Protein AF-A0A7K7SDS4-F1 (afdb_monomer_lite)

Secondary structure (DSSP, 8-state):
--HHHHHTSBSHHHHGGG--B-HHHHHHHHHHHHTT--EEEETTTHHHHHHHSTT-EE--S-SS-SSS-TTTHHHHHHHHTT-EE----TT--EEETTTTEEEE-GGGS---HHHHHHHHHHHHHHHHHT-

Sequence (131 aa):
GGFGVAKNLSTWATQGKNCSISKEVEAVLRAFHAAHKPIGLCCISPVLAAKIFPGCEVTVGHDTECEQWPYAKTAAAMKELGCRHVNSQVTEAHVDARNRLVSTSAFMCNAPIHQVHDGIGSMVREVLRLA

InterPro domains:
  IPR029062 Class I glutamine amidotransferase-like [G3DSA:3.40.50.880] (1-131)
  IPR029062 Class I glutamine amidotransferase-like [SSF52317] (1-130)

Foldseek 3Di:
DDCCCCVPQKVCVPQPLNIDGDPVVLVVLVVCLVVQAAEEAEALRVSVVLQNPAAEEAELAALDDDPFQPPNVSQVSSVVSNYHYDHDHLLAWDARLVSNYIYHNQVSTPDPNVSNVNHVVNRVVSSVVSD

Organism: NCBI:txid381881

Structure (mmCIF, N/CA/C/O backbone):
data_AF-A0A7K7SDS4-F1
#
_entry.id   AF-A0A7K7SDS4-F1
#
loop_
_atom_site.group_PDB
_atom_site.id
_atom_site.type_symbol
_atom_site.label_atom_id
_atom_site.label_alt_id
_atom_site.label_comp_id
_atom_site.label_asym_id
_atom_site.label_entity_id
_atom_site.label_seq_id
_atom_site.pdbx_PDB_ins_code
_atom_site.Cartn_x
_atom_site.Cartn_y
_atom_site.Cartn_z
_atom_site.occupancy
_atom_site.B_iso_or_equiv
_atom_site.auth_seq_id
_atom_site.auth_comp_id
_atom_site.auth_asym_id
_atom_site.auth_atom_id
_atom_site.pdbx_PDB_model_num
ATOM 1 N N . GLY A 1 1 ? -5.671 2.401 -5.451 1.00 94.62 1 GLY A N 1
ATOM 2 C CA . GLY A 1 1 ? -4.329 2.792 -5.923 1.00 94.62 1 GLY A CA 1
ATOM 3 C C . GLY A 1 1 ? -4.369 4.069 -6.737 1.00 94.62 1 GLY A C 1
ATOM 4 O O . GLY A 1 1 ? -5.390 4.748 -6.731 1.00 94.62 1 GLY A O 1
ATOM 5 N N . GLY A 1 2 ? -3.270 4.379 -7.432 1.00 95.50 2 GLY A N 1
ATOM 6 C CA . GLY A 1 2 ? -3.125 5.580 -8.262 1.00 95.50 2 GLY A CA 1
ATOM 7 C C . GLY A 1 2 ? -2.829 6.858 -7.469 1.00 95.50 2 GLY A C 1
ATOM 8 O O . GLY A 1 2 ? -3.122 6.956 -6.276 1.00 95.50 2 GLY A O 1
ATOM 9 N N . PHE A 1 3 ? -2.273 7.868 -8.146 1.00 94.38 3 PHE A N 1
ATOM 10 C CA . PHE A 1 3 ? -1.889 9.142 -7.520 1.00 94.38 3 PHE A CA 1
ATOM 11 C C . PHE A 1 3 ? -3.050 9.880 -6.841 1.00 94.38 3 PHE A C 1
ATOM 13 O O . PHE A 1 3 ? -2.806 10.652 -5.920 1.00 94.38 3 PHE A O 1
ATOM 20 N N . GLY A 1 4 ? -4.303 9.617 -7.228 1.00 96.25 4 GLY A N 1
ATOM 21 C CA . GLY A 1 4 ? -5.478 10.160 -6.542 1.00 96.25 4 GLY A CA 1
ATOM 22 C C . GLY A 1 4 ? -5.542 9.769 -5.061 1.00 96.25 4 GLY A C 1
ATOM 23 O O . GLY A 1 4 ? -5.939 10.584 -4.236 1.00 96.25 4 GLY A O 1
ATOM 24 N N . VAL A 1 5 ? -5.056 8.582 -4.682 1.00 97.06 5 VAL A N 1
ATOM 25 C CA . VAL A 1 5 ? -4.953 8.207 -3.261 1.00 97.06 5 VAL A CA 1
ATOM 26 C C . VAL A 1 5 ? -3.954 9.105 -2.528 1.00 97.06 5 VAL A C 1
ATOM 28 O O . VAL A 1 5 ? -4.225 9.555 -1.420 1.00 97.06 5 VAL A O 1
ATOM 31 N N . ALA A 1 6 ? -2.820 9.402 -3.165 1.00 96.00 6 ALA A N 1
ATOM 32 C CA . ALA A 1 6 ? -1.741 10.188 -2.576 1.00 96.00 6 ALA A CA 1
ATOM 33 C C . ALA A 1 6 ? -1.974 11.712 -2.608 1.00 96.00 6 ALA A C 1
ATOM 35 O O . ALA A 1 6 ? -1.246 12.438 -1.937 1.00 96.00 6 ALA A O 1
ATOM 36 N N . LYS A 1 7 ? -2.926 12.193 -3.420 1.00 96.06 7 LYS A N 1
ATOM 37 C CA . LYS A 1 7 ? -3.204 13.628 -3.625 1.00 96.06 7 LYS A CA 1
ATOM 38 C C . LYS A 1 7 ? -4.590 14.074 -3.153 1.00 96.06 7 LYS A C 1
ATOM 40 O O . LYS A 1 7 ? -4.729 15.211 -2.722 1.00 96.06 7 LYS A O 1
ATOM 45 N N . ASN A 1 8 ? -5.599 13.207 -3.267 1.00 97.12 8 ASN A N 1
ATOM 46 C CA . ASN A 1 8 ? -7.001 13.556 -3.010 1.00 97.12 8 ASN A CA 1
ATOM 47 C C . ASN A 1 8 ? -7.519 12.891 -1.731 1.00 97.12 8 ASN A C 1
ATOM 49 O O . ASN A 1 8 ? -8.237 13.514 -0.960 1.00 97.12 8 ASN A O 1
ATOM 53 N N . LEU A 1 9 ? -7.156 11.623 -1.501 1.00 97.38 9 LEU A N 1
ATOM 54 C CA . LEU A 1 9 ? -7.548 10.891 -0.286 1.00 97.38 9 LEU A CA 1
ATOM 55 C C . LEU A 1 9 ? -6.546 11.075 0.860 1.00 97.38 9 LEU A C 1
ATOM 57 O O . LEU A 1 9 ? -6.822 10.699 1.996 1.00 97.38 9 LEU A O 1
ATOM 61 N N . SER A 1 10 ? -5.379 11.636 0.560 1.00 98.00 10 SER A N 1
ATOM 62 C CA . SER A 1 10 ? -4.334 11.994 1.512 1.00 98.00 10 SER A CA 1
ATOM 63 C C . SER A 1 10 ? -3.445 13.085 0.924 1.00 98.00 10 SER A C 1
ATOM 65 O O . SER A 1 10 ? -3.524 13.380 -0.269 1.00 98.00 10 SER A O 1
ATOM 67 N N . THR A 1 11 ? -2.556 13.635 1.746 1.00 97.94 11 THR A N 1
ATOM 68 C CA . THR A 1 11 ? -1.482 14.547 1.317 1.00 97.94 11 THR A CA 1
ATOM 69 C C . THR A 1 11 ? -0.137 13.831 1.123 1.00 97.94 11 THR A C 1
ATOM 71 O O . THR A 1 11 ? 0.917 14.467 1.136 1.00 97.94 11 THR A O 1
ATOM 74 N N . TRP A 1 12 ? -0.135 12.502 0.942 1.00 97.50 12 TRP A N 1
ATOM 75 C CA . TRP A 1 12 ? 1.087 11.690 0.826 1.00 97.50 12 TRP A CA 1
ATOM 76 C C . TRP A 1 12 ? 2.060 12.201 -0.240 1.00 97.50 12 TRP A C 1
ATOM 78 O O . TRP A 1 12 ? 3.263 12.260 0.000 1.00 97.50 12 TRP A O 1
ATOM 88 N N . ALA A 1 13 ? 1.555 12.615 -1.402 1.00 95.50 13 ALA A N 1
ATOM 89 C CA . ALA A 1 13 ? 2.389 13.047 -2.521 1.00 95.50 13 ALA A CA 1
ATOM 90 C C . ALA A 1 13 ? 3.258 14.277 -2.202 1.00 95.50 13 ALA A C 1
ATOM 92 O O . ALA A 1 13 ? 4.295 14.451 -2.835 1.00 95.50 13 ALA A O 1
ATOM 93 N N . THR A 1 14 ? 2.840 15.126 -1.257 1.00 96.06 14 THR A N 1
ATOM 94 C CA . THR A 1 14 ? 3.562 16.354 -0.881 1.00 96.06 14 THR A CA 1
ATOM 95 C C . THR A 1 14 ? 4.182 16.281 0.511 1.00 96.06 14 THR A C 1
ATOM 97 O O . THR A 1 14 ? 5.188 16.940 0.756 1.00 96.06 14 THR A O 1
ATOM 100 N N . GLN A 1 15 ? 3.609 15.492 1.424 1.00 96.44 15 GLN A N 1
ATOM 101 C CA . GLN A 1 15 ? 4.013 15.445 2.835 1.00 96.44 15 GLN A CA 1
ATOM 102 C C . GLN A 1 15 ? 4.627 14.102 3.263 1.00 96.44 15 GLN A C 1
ATOM 104 O O . GLN A 1 15 ? 5.129 13.993 4.384 1.00 96.44 15 GLN A O 1
ATOM 109 N N . GLY A 1 16 ? 4.608 13.077 2.402 1.00 95.19 16 GLY A N 1
ATOM 110 C CA . GLY A 1 16 ? 5.147 11.747 2.703 1.00 95.19 16 GLY A CA 1
ATOM 111 C C . GLY A 1 16 ? 4.594 11.192 4.018 1.00 95.19 16 GLY A C 1
ATOM 112 O O . GLY A 1 16 ? 3.396 11.266 4.276 1.00 95.19 16 GLY A O 1
ATOM 113 N N . LYS A 1 17 ? 5.473 10.711 4.906 1.00 93.75 17 LYS A N 1
ATOM 114 C CA . LYS A 1 17 ? 5.096 10.185 6.235 1.00 93.75 17 LYS A CA 1
ATOM 115 C C . LYS A 1 17 ? 4.311 11.170 7.117 1.00 93.75 17 LYS A C 1
ATOM 117 O O . LYS A 1 17 ? 3.547 10.755 7.993 1.00 93.75 17 LYS A O 1
ATOM 122 N N . ASN A 1 18 ? 4.468 12.472 6.885 1.00 95.31 18 ASN A N 1
ATOM 123 C CA . ASN A 1 18 ? 3.769 13.519 7.628 1.00 95.31 18 ASN A CA 1
ATOM 124 C C . ASN A 1 18 ? 2.375 13.815 7.058 1.00 95.31 18 ASN A C 1
ATOM 126 O O . ASN A 1 18 ? 1.736 14.761 7.506 1.00 95.31 18 ASN A O 1
ATOM 130 N N . CYS A 1 19 ? 1.896 13.028 6.090 1.00 96.25 19 CYS A N 1
ATOM 131 C CA . CYS A 1 19 ? 0.605 13.262 5.467 1.00 96.25 19 CYS A CA 1
ATOM 132 C C . CYS A 1 19 ? -0.567 13.196 6.446 1.00 96.25 19 CYS A C 1
ATOM 134 O O . CYS A 1 19 ? -0.549 12.459 7.437 1.00 96.25 19 CYS A O 1
ATOM 136 N N . SER A 1 20 ? -1.631 13.899 6.088 1.00 97.19 20 SER A N 1
ATOM 137 C CA . SER A 1 20 ? -2.978 13.687 6.593 1.00 97.19 20 SER A CA 1
ATOM 138 C C . SER A 1 20 ? -3.778 12.831 5.609 1.00 97.19 20 SER A C 1
ATOM 140 O O . SER A 1 20 ? -3.446 12.735 4.424 1.00 97.19 20 SER A O 1
ATOM 142 N N . ILE A 1 21 ? -4.828 12.189 6.112 1.00 97.94 21 ILE A N 1
ATOM 143 C CA . ILE A 1 21 ? -5.777 11.386 5.334 1.00 97.94 21 ILE A CA 1
ATOM 144 C C . ILE A 1 21 ? -7.133 12.094 5.387 1.00 97.94 21 ILE A C 1
ATOM 146 O O . ILE A 1 21 ? -7.442 12.772 6.369 1.00 97.94 21 ILE A O 1
ATOM 150 N N . SER A 1 22 ? -7.933 11.980 4.323 1.00 97.88 22 SER A N 1
ATOM 151 C CA . SER A 1 22 ? -9.329 12.435 4.338 1.00 97.88 22 SER A CA 1
ATOM 152 C C . SER A 1 22 ? -10.061 11.798 5.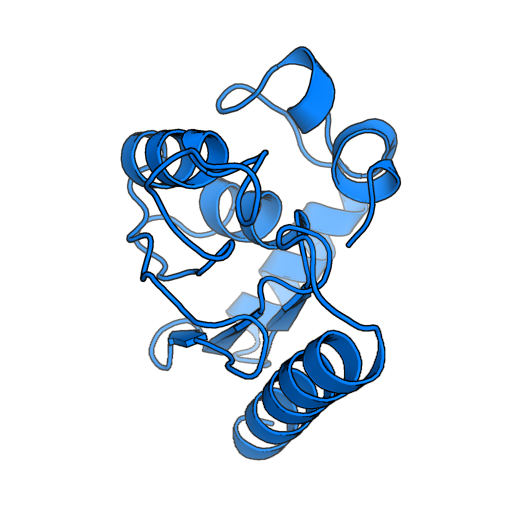522 1.00 97.88 22 SER A C 1
ATOM 154 O O . SER A 1 22 ? -9.958 10.592 5.756 1.00 97.88 22 SER A O 1
ATOM 156 N N . LYS A 1 23 ? -10.816 12.614 6.266 1.00 98.00 23 LYS A N 1
ATOM 157 C CA . LYS A 1 23 ? -11.510 12.173 7.484 1.00 98.00 23 LYS A CA 1
ATOM 158 C C . LYS A 1 23 ? -12.498 11.049 7.192 1.00 98.00 23 LYS A C 1
ATOM 160 O O . LYS A 1 23 ? -12.631 10.126 7.987 1.00 98.00 23 LYS A O 1
ATOM 165 N N . GLU A 1 24 ? -13.161 11.113 6.043 1.00 97.69 24 GLU A N 1
ATOM 166 C CA . GLU A 1 24 ? -14.131 10.125 5.581 1.00 97.69 24 GLU A CA 1
ATOM 167 C C . GLU A 1 24 ? -13.447 8.783 5.300 1.00 97.69 24 GLU A C 1
ATOM 169 O O . GLU A 1 24 ? -13.904 7.739 5.767 1.00 97.69 24 GLU A O 1
ATOM 174 N N . VAL A 1 25 ? -12.314 8.809 4.590 1.00 97.81 25 VAL A N 1
ATOM 175 C CA . VAL A 1 25 ? -11.531 7.602 4.283 1.00 97.81 25 VAL A CA 1
ATOM 176 C C . VAL A 1 25 ? -10.964 6.986 5.558 1.00 97.81 25 VAL A C 1
ATOM 178 O O . VAL A 1 25 ? -11.067 5.775 5.753 1.00 97.81 25 VAL A O 1
ATOM 181 N N . GLU A 1 26 ? -10.406 7.806 6.448 1.00 98.38 26 GLU A N 1
ATOM 182 C CA . GLU A 1 26 ? -9.893 7.342 7.735 1.00 98.38 26 GLU A CA 1
ATOM 183 C C . GLU A 1 26 ? -11.001 6.713 8.592 1.00 98.38 26 GLU A C 1
ATOM 185 O O . GLU A 1 26 ? -10.812 5.616 9.122 1.00 98.38 26 GLU A O 1
ATOM 190 N N . ALA A 1 27 ? -12.170 7.355 8.686 1.00 98.31 27 ALA A N 1
ATOM 191 C CA . ALA A 1 27 ? -13.306 6.838 9.445 1.00 98.31 27 ALA A CA 1
ATOM 192 C C . ALA A 1 27 ? -13.777 5.474 8.921 1.00 98.31 27 ALA A C 1
ATOM 194 O O . ALA A 1 27 ? -13.979 4.551 9.713 1.00 98.31 27 ALA A O 1
ATOM 195 N N . VAL A 1 28 ? -13.894 5.313 7.598 1.00 98.31 28 VAL A N 1
ATOM 196 C CA . VAL A 1 28 ? -14.290 4.036 6.980 1.00 98.31 28 VAL A CA 1
ATOM 197 C C . VAL A 1 28 ? -13.251 2.949 7.248 1.00 98.31 28 VAL A C 1
ATOM 199 O O . VAL A 1 28 ? -13.618 1.852 7.667 1.00 98.31 28 VAL A O 1
ATOM 202 N N . LEU A 1 29 ? -11.960 3.240 7.064 1.00 98.25 29 LEU A N 1
ATOM 203 C CA . LEU A 1 29 ? -10.895 2.264 7.311 1.00 98.25 29 LEU A CA 1
ATOM 204 C C . LEU A 1 29 ? -10.880 1.815 8.777 1.00 98.25 29 LEU A C 1
ATOM 206 O O . LEU A 1 29 ? -10.833 0.614 9.048 1.00 98.25 29 LEU A O 1
ATOM 210 N N . ARG A 1 30 ? -10.989 2.756 9.724 1.00 98.44 30 ARG A N 1
ATOM 211 C CA . ARG A 1 30 ? -11.069 2.439 11.158 1.00 98.44 30 ARG A CA 1
ATOM 212 C C . ARG A 1 30 ? -12.306 1.610 11.494 1.00 98.44 30 ARG A C 1
ATOM 214 O O . ARG A 1 30 ? -12.186 0.647 12.243 1.00 98.44 30 ARG A O 1
ATOM 221 N N . ALA A 1 31 ? -13.466 1.935 10.923 1.00 98.50 31 ALA A N 1
ATOM 222 C CA . ALA A 1 31 ? -14.696 1.178 11.147 1.00 98.50 31 ALA A CA 1
ATOM 223 C C . ALA A 1 31 ? -14.602 -0.261 10.611 1.00 98.50 31 ALA A C 1
ATOM 225 O O . ALA A 1 31 ? -15.037 -1.193 11.285 1.00 98.50 31 ALA A O 1
ATOM 226 N N . PHE A 1 32 ? -14.000 -0.464 9.433 1.00 98.12 32 PHE A N 1
ATOM 227 C CA . PHE A 1 32 ? -13.764 -1.804 8.884 1.00 98.12 32 PHE A CA 1
ATOM 228 C C . PHE A 1 32 ? -12.802 -2.612 9.756 1.00 98.12 32 PHE A C 1
ATOM 230 O O . PHE A 1 32 ? -13.108 -3.753 10.091 1.00 98.12 32 PHE A O 1
ATOM 237 N N . HIS A 1 33 ? -11.684 -2.015 10.172 1.00 98.19 33 HIS A N 1
ATOM 238 C CA . HIS A 1 33 ? -10.711 -2.682 11.040 1.00 98.19 33 HIS A CA 1
ATOM 239 C C . HIS A 1 33 ? -11.310 -3.042 12.408 1.00 98.19 33 HIS A C 1
ATOM 241 O O . HIS A 1 33 ? -11.193 -4.189 12.835 1.00 98.19 33 HIS A O 1
ATOM 247 N N . ALA A 1 34 ? -12.046 -2.119 13.040 1.00 98.00 34 ALA A N 1
ATOM 248 C CA . ALA A 1 34 ? -12.723 -2.350 14.320 1.00 98.00 34 ALA A CA 1
ATOM 249 C C . ALA A 1 34 ? -13.818 -3.427 14.235 1.00 98.00 34 ALA A C 1
ATOM 251 O O . ALA A 1 34 ? -14.030 -4.173 15.186 1.00 98.00 34 ALA A O 1
ATOM 252 N N . ALA A 1 35 ? -14.492 -3.540 13.089 1.00 98.06 35 ALA A N 1
ATOM 253 C CA . ALA A 1 35 ? -15.455 -4.605 12.820 1.00 98.06 35 ALA A CA 1
ATOM 254 C C . ALA A 1 35 ? -14.794 -5.928 12.396 1.00 98.06 35 ALA A C 1
ATOM 256 O O . ALA A 1 35 ? -15.500 -6.847 11.983 1.00 98.06 35 ALA A O 1
ATOM 257 N N . HIS A 1 36 ? -13.459 -6.014 12.444 1.00 96.69 36 HIS A N 1
ATOM 258 C CA . HIS A 1 36 ? -12.679 -7.125 11.915 1.00 96.69 36 HIS A CA 1
ATOM 259 C C . HIS A 1 36 ? -13.113 -7.483 10.489 1.00 96.69 36 HIS A C 1
ATOM 261 O O . HIS A 1 36 ? -13.405 -8.632 10.204 1.00 96.69 36 HIS A O 1
ATOM 267 N N . LYS A 1 37 ? -13.211 -6.518 9.580 1.00 98.19 37 LYS A N 1
ATOM 268 C CA . LYS A 1 37 ? -13.470 -6.780 8.158 1.00 98.19 37 LYS A CA 1
ATOM 269 C C . LYS A 1 37 ? -12.169 -6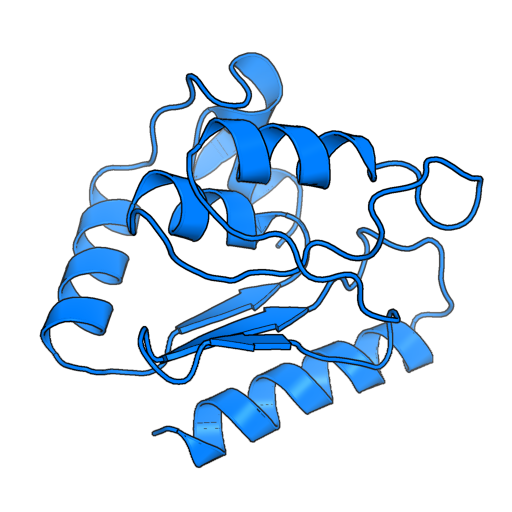.646 7.371 1.00 98.19 37 LYS A C 1
ATOM 271 O O . LYS A 1 37 ? -11.385 -5.747 7.681 1.00 98.19 37 LYS A O 1
ATOM 276 N N . PRO A 1 38 ? -11.916 -7.507 6.370 1.00 98.31 38 PRO A N 1
ATOM 277 C CA . PRO A 1 38 ? -10.687 -7.427 5.600 1.00 98.31 38 PRO A CA 1
ATOM 278 C C . PRO A 1 38 ? -10.630 -6.155 4.747 1.00 98.31 38 PRO A C 1
ATOM 280 O O . PRO A 1 38 ? -11.649 -5.694 4.226 1.00 98.31 38 PRO A O 1
ATOM 283 N N . ILE A 1 39 ? -9.427 -5.601 4.587 1.00 98.75 39 ILE A N 1
ATOM 284 C CA . ILE A 1 39 ? -9.171 -4.378 3.814 1.00 98.75 39 ILE A CA 1
ATOM 285 C C . ILE A 1 39 ? -8.132 -4.677 2.729 1.00 98.75 39 ILE A C 1
ATOM 287 O O . ILE A 1 39 ? -7.005 -5.064 3.032 1.00 98.75 39 ILE A O 1
ATOM 291 N N . GLY A 1 40 ? -8.503 -4.465 1.463 1.00 98.62 40 GLY A N 1
ATOM 292 C CA . GLY A 1 40 ? -7.612 -4.600 0.305 1.00 98.62 40 GLY A CA 1
ATOM 293 C C . GLY A 1 40 ? -6.991 -3.267 -0.121 1.00 98.62 40 GLY A C 1
ATOM 294 O O . GLY A 1 40 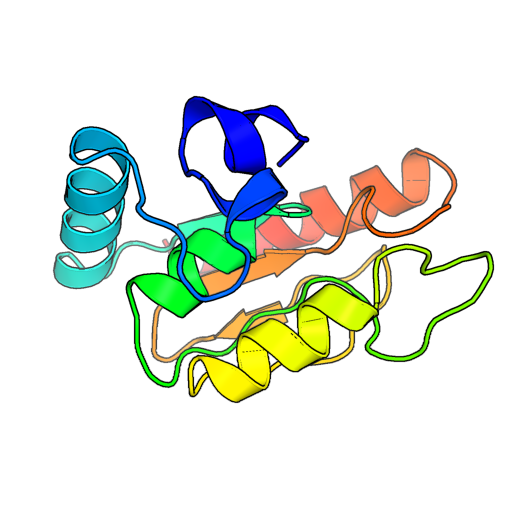? -7.698 -2.274 -0.300 1.00 98.62 40 GLY A O 1
ATOM 295 N N . LEU A 1 41 ? -5.670 -3.235 -0.306 1.00 98.56 41 LEU A N 1
ATOM 296 C CA . LEU A 1 41 ? -4.889 -2.030 -0.599 1.00 98.56 41 LEU A CA 1
ATOM 297 C C . LEU A 1 41 ? -3.945 -2.283 -1.783 1.00 98.56 41 LEU A C 1
ATOM 299 O O . LEU A 1 41 ? -3.001 -3.056 -1.705 1.00 98.56 41 LEU A O 1
ATOM 303 N N . CYS A 1 42 ? -4.163 -1.583 -2.888 1.00 97.75 42 CYS A N 1
ATOM 304 C CA . CYS A 1 42 ? -3.427 -1.789 -4.130 1.00 97.75 42 CYS A CA 1
ATOM 305 C C . CYS A 1 42 ? -2.575 -0.566 -4.503 1.00 97.75 42 CYS A C 1
ATOM 307 O O . CYS A 1 42 ? -3.061 0.578 -4.472 1.00 97.75 42 CYS A O 1
ATOM 309 N N . CYS A 1 43 ? -1.343 -0.815 -4.958 1.00 97.75 43 CYS A N 1
ATOM 310 C CA . CYS A 1 43 ? -0.389 0.189 -5.425 1.00 97.75 43 CYS A CA 1
ATOM 311 C C . CYS A 1 43 ? 0.060 1.111 -4.284 1.00 97.75 43 CYS A C 1
ATOM 313 O O . CYS A 1 43 ? 0.620 0.627 -3.311 1.00 97.75 43 CYS A O 1
ATOM 315 N N . ILE A 1 44 ? -0.191 2.419 -4.364 1.00 98.19 44 ILE A N 1
ATOM 316 C CA . ILE A 1 44 ? 0.213 3.372 -3.320 1.00 98.19 44 ILE A CA 1
ATOM 317 C C . ILE A 1 44 ? -0.739 3.406 -2.115 1.00 98.19 44 ILE A C 1
ATOM 319 O O . ILE A 1 44 ? -0.410 3.987 -1.093 1.00 98.19 44 ILE A O 1
ATOM 323 N N . SER A 1 45 ? -1.932 2.803 -2.176 1.00 98.38 45 SER A N 1
ATOM 324 C CA . SER A 1 45 ? -2.874 2.898 -1.048 1.00 98.38 45 SER A CA 1
ATOM 325 C C . SER A 1 45 ? -2.439 2.257 0.280 1.00 98.38 45 SER A C 1
ATOM 327 O O . SER A 1 45 ? -2.962 2.710 1.297 1.00 98.38 45 SER A O 1
ATOM 329 N N . PRO A 1 46 ? -1.508 1.282 0.353 1.00 98.38 46 PRO A N 1
ATOM 330 C CA . PRO A 1 46 ? -1.013 0.765 1.630 1.00 98.38 46 PRO A CA 1
ATOM 331 C C . PRO A 1 46 ? -0.426 1.831 2.567 1.00 98.38 46 PRO A C 1
ATOM 333 O O . PRO A 1 46 ? -0.458 1.645 3.781 1.00 98.38 46 PRO A O 1
ATOM 336 N N . VAL A 1 47 ? 0.007 2.985 2.041 1.00 97.69 47 VAL A N 1
ATOM 337 C CA . VAL A 1 47 ? 0.465 4.116 2.869 1.00 97.69 47 VAL A CA 1
ATOM 338 C C . VAL A 1 47 ? -0.624 4.645 3.808 1.00 97.69 47 VAL A C 1
ATOM 340 O O . VAL A 1 47 ? -0.319 5.138 4.891 1.00 97.69 47 VAL A O 1
ATOM 343 N N . LEU A 1 48 ? -1.901 4.501 3.427 1.00 98.25 48 LEU A N 1
ATOM 344 C CA . LEU A 1 48 ? -3.029 4.876 4.277 1.00 98.25 48 LEU A CA 1
ATOM 345 C C . LEU A 1 48 ? -3.115 3.960 5.498 1.00 98.25 48 LEU A C 1
ATOM 347 O O . LEU A 1 48 ? -3.232 4.435 6.624 1.00 98.25 48 LEU A O 1
ATOM 351 N N . ALA A 1 49 ? -3.014 2.648 5.282 1.00 97.75 49 ALA A N 1
ATOM 352 C CA . ALA A 1 49 ? -3.044 1.676 6.366 1.00 97.75 49 ALA A CA 1
ATOM 353 C C . ALA A 1 49 ? -1.849 1.844 7.303 1.00 97.75 49 ALA A C 1
ATOM 355 O O . ALA A 1 49 ? -2.044 1.866 8.513 1.00 97.75 49 ALA A O 1
ATOM 356 N N . ALA A 1 50 ? -0.652 2.077 6.757 1.00 96.94 50 ALA A N 1
ATOM 357 C CA . ALA A 1 50 ? 0.538 2.325 7.565 1.00 96.94 50 ALA A CA 1
ATOM 358 C C . ALA A 1 50 ? 0.398 3.555 8.480 1.00 96.94 50 ALA A C 1
ATOM 360 O O . ALA A 1 50 ? 0.929 3.584 9.586 1.00 96.94 50 ALA A O 1
ATOM 361 N N . LYS A 1 51 ? -0.343 4.578 8.043 1.00 96.44 51 LYS A N 1
ATOM 362 C CA . LYS A 1 51 ? -0.608 5.771 8.855 1.00 96.44 51 LYS A CA 1
ATOM 363 C C . LYS A 1 51 ? -1.684 5.548 9.925 1.00 96.44 51 LYS A C 1
ATOM 365 O O . LYS A 1 51 ? -1.626 6.177 10.978 1.00 96.44 51 LYS A O 1
ATOM 370 N N . ILE A 1 52 ? -2.680 4.705 9.647 1.00 96.88 52 ILE A N 1
ATOM 371 C CA . ILE A 1 52 ? -3.877 4.523 10.490 1.00 96.88 52 ILE A CA 1
ATOM 372 C C . ILE A 1 52 ? -3.694 3.395 11.516 1.00 96.88 52 ILE A C 1
ATOM 374 O O . ILE A 1 52 ? -4.201 3.510 12.638 1.00 96.88 52 ILE A O 1
ATOM 378 N N . PHE A 1 53 ? -2.985 2.327 11.137 1.00 96.38 53 PHE A N 1
ATOM 379 C CA . PHE A 1 53 ? -2.835 1.082 11.892 1.00 96.38 53 PHE A CA 1
ATOM 380 C C . PHE A 1 53 ? -1.359 0.855 12.263 1.00 96.38 53 PHE A C 1
ATOM 382 O O . PHE A 1 53 ? -0.598 0.289 11.473 1.00 96.38 53 PHE A O 1
ATOM 389 N N . PRO A 1 54 ? -0.920 1.296 13.454 1.00 89.44 54 PRO A N 1
ATOM 390 C CA . PRO A 1 54 ? 0.472 1.154 13.866 1.00 89.44 54 PRO A CA 1
ATOM 391 C C . PRO A 1 54 ? 0.870 -0.323 13.980 1.00 89.44 54 PRO A C 1
ATOM 393 O O . PRO A 1 54 ? 0.105 -1.148 14.481 1.00 89.44 54 PRO A O 1
ATOM 396 N N . GLY A 1 55 ? 2.084 -0.654 13.536 1.00 95.19 55 GLY A N 1
ATOM 397 C CA . GLY A 1 55 ? 2.610 -2.020 13.591 1.00 95.19 55 GLY A CA 1
ATOM 398 C C . GLY A 1 55 ? 1.998 -2.985 12.575 1.00 95.19 55 GLY A C 1
ATOM 399 O O . GLY A 1 55 ? 2.234 -4.187 12.689 1.00 95.19 55 GLY A O 1
ATOM 400 N N . CYS A 1 56 ? 1.217 -2.494 11.607 1.00 97.75 56 CYS A N 1
ATOM 401 C CA . CYS A 1 56 ? 0.707 -3.338 10.536 1.00 97.75 56 CYS A CA 1
ATOM 402 C C . CYS A 1 56 ? 1.802 -3.747 9.546 1.00 97.75 56 CYS A C 1
ATOM 404 O O . CYS A 1 56 ? 2.880 -3.142 9.468 1.00 97.75 56 CYS A O 1
ATOM 406 N N . GLU A 1 57 ? 1.507 -4.785 8.776 1.00 98.50 57 GLU A N 1
ATOM 407 C CA . GLU A 1 57 ? 2.369 -5.276 7.714 1.00 98.50 57 GLU A CA 1
ATOM 408 C C . GLU A 1 57 ? 1.745 -4.999 6.353 1.00 98.50 57 GLU A C 1
ATOM 410 O O . GLU A 1 57 ? 0.578 -5.301 6.103 1.00 98.50 57 GLU A O 1
ATOM 415 N N . VAL A 1 58 ? 2.532 -4.433 5.447 1.00 98.38 58 VAL A N 1
ATOM 416 C CA . VAL A 1 58 ? 2.078 -4.094 4.099 1.00 98.38 58 VAL A CA 1
ATOM 417 C C . VAL A 1 58 ? 3.203 -4.277 3.093 1.00 98.38 58 VAL A C 1
ATOM 419 O O . VAL A 1 58 ? 4.383 -4.223 3.436 1.00 98.38 58 VAL A O 1
ATOM 422 N N . THR A 1 59 ? 2.847 -4.431 1.824 1.00 98.50 59 THR A N 1
ATOM 423 C CA . 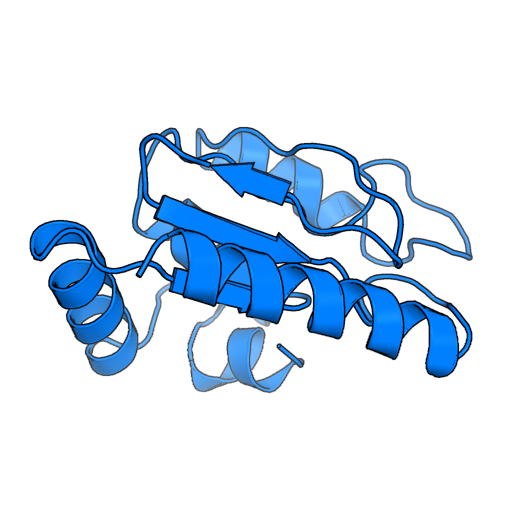THR A 1 59 ? 3.788 -4.337 0.711 1.00 98.50 59 THR A CA 1
ATOM 424 C C . THR A 1 59 ? 3.402 -3.197 -0.220 1.00 98.50 59 THR A C 1
ATOM 426 O O . THR A 1 59 ? 2.222 -2.960 -0.484 1.00 98.50 59 THR A O 1
ATOM 429 N N . VAL A 1 60 ? 4.407 -2.495 -0.734 1.00 98.00 60 VAL A N 1
ATOM 430 C CA . VAL A 1 60 ? 4.285 -1.611 -1.903 1.00 98.00 60 VAL A CA 1
ATOM 431 C C . VAL A 1 60 ? 5.148 -2.118 -3.064 1.00 98.00 60 VAL A C 1
ATOM 433 O O . VAL A 1 60 ? 5.397 -1.380 -4.014 1.00 98.00 60 VAL A O 1
ATOM 436 N N . GLY A 1 61 ? 5.583 -3.382 -3.001 1.00 97.94 61 GLY A N 1
ATOM 437 C CA . GLY A 1 61 ? 6.503 -3.991 -3.955 1.00 97.94 61 GLY A CA 1
ATOM 438 C C . GLY A 1 61 ? 7.837 -4.305 -3.309 1.00 97.94 61 GLY A C 1
ATOM 439 O O . GLY A 1 61 ? 7.890 -5.079 -2.358 1.00 97.94 61 GLY A O 1
ATOM 440 N N . HIS A 1 62 ? 8.903 -3.687 -3.809 1.00 97.94 62 HIS A N 1
ATOM 441 C CA . HIS A 1 62 ? 10.265 -3.880 -3.320 1.00 97.94 62 HIS A CA 1
ATOM 442 C C . HIS A 1 62 ? 10.810 -2.629 -2.622 1.00 97.94 62 HIS A C 1
ATOM 444 O O . HIS A 1 62 ? 10.360 -1.513 -2.876 1.00 97.94 62 HIS A O 1
ATOM 450 N N . ASP A 1 63 ? 11.820 -2.808 -1.773 1.00 97.31 63 ASP A N 1
ATOM 451 C CA . ASP A 1 63 ? 12.516 -1.724 -1.070 1.00 97.31 63 ASP A CA 1
ATOM 452 C C . ASP A 1 63 ? 13.875 -1.337 -1.684 1.00 97.31 63 ASP A C 1
ATOM 454 O O . ASP A 1 63 ? 14.610 -0.537 -1.108 1.00 97.31 63 ASP A O 1
ATOM 458 N N . THR A 1 64 ? 14.194 -1.858 -2.874 1.00 97.12 64 THR A N 1
ATOM 459 C CA . THR A 1 64 ? 15.402 -1.509 -3.638 1.00 97.12 64 THR A CA 1
ATOM 460 C C . THR A 1 64 ? 14.999 -0.785 -4.918 1.00 97.12 64 THR A C 1
ATOM 462 O O . THR A 1 64 ? 14.212 -1.310 -5.701 1.00 97.12 64 THR A O 1
ATOM 465 N N . GLU A 1 65 ? 15.509 0.432 -5.114 1.00 96.38 65 GLU A N 1
ATOM 466 C CA . GLU A 1 65 ? 15.200 1.260 -6.284 1.00 96.38 65 GLU A CA 1
ATOM 467 C C . GLU A 1 65 ? 15.903 0.707 -7.531 1.00 96.38 65 GLU A C 1
ATOM 469 O O . GLU A 1 65 ? 17.118 0.511 -7.539 1.00 96.38 65 GLU A O 1
ATOM 474 N N . CYS A 1 66 ? 15.134 0.444 -8.585 1.00 96.50 66 CYS A N 1
ATOM 475 C CA . CYS A 1 66 ? 15.628 0.043 -9.903 1.00 96.50 66 CYS A CA 1
ATOM 476 C C . CYS A 1 66 ? 14.591 0.405 -10.979 1.00 96.50 66 CYS A C 1
ATOM 478 O O . CYS A 1 66 ? 13.508 0.892 -10.652 1.00 96.50 66 CYS A O 1
ATOM 480 N N . GLU A 1 67 ? 14.889 0.147 -12.257 1.00 97.00 67 GLU A N 1
ATOM 481 C CA . GLU A 1 67 ? 13.955 0.411 -13.365 1.00 97.00 67 GLU A CA 1
ATOM 482 C C . GLU A 1 67 ? 12.600 -0.283 -13.165 1.00 97.00 67 GLU A C 1
ATOM 484 O O . GLU A 1 67 ? 11.557 0.293 -13.462 1.00 97.00 67 GLU A O 1
ATOM 489 N N . GLN A 1 68 ? 12.603 -1.494 -12.604 1.00 97.00 68 GLN A N 1
ATOM 490 C CA . GLN A 1 68 ? 11.381 -2.232 -12.303 1.00 97.00 68 GLN A CA 1
ATOM 491 C C . GLN A 1 68 ? 10.612 -1.637 -11.112 1.00 97.00 68 GLN A C 1
ATOM 493 O O . GLN A 1 68 ? 9.385 -1.677 -11.103 1.00 97.00 68 GLN A O 1
ATOM 498 N N . TRP A 1 69 ? 11.302 -1.057 -10.127 1.00 97.75 69 TRP A N 1
ATOM 499 C CA . TRP A 1 69 ? 10.721 -0.563 -8.873 1.00 97.75 69 TRP A CA 1
ATOM 500 C C . TRP A 1 69 ? 11.052 0.922 -8.642 1.00 97.75 69 TRP A C 1
ATOM 502 O O . TRP A 1 69 ? 11.803 1.261 -7.720 1.00 97.75 69 TRP A O 1
ATOM 512 N N . PRO A 1 70 ? 10.475 1.841 -9.440 1.00 97.44 70 PRO A N 1
ATOM 513 C CA . PRO A 1 70 ? 10.814 3.267 -9.388 1.00 97.44 70 PRO A CA 1
ATOM 514 C C . PRO A 1 70 ? 10.362 3.966 -8.094 1.00 97.44 70 PRO A C 1
ATOM 516 O O . PRO A 1 70 ? 10.819 5.063 -7.786 1.00 97.44 70 PRO A O 1
ATOM 519 N N . TYR A 1 71 ? 9.462 3.351 -7.318 1.00 96.56 71 TYR A N 1
ATOM 520 C CA . TYR A 1 71 ? 8.890 3.935 -6.098 1.00 96.56 71 TYR A CA 1
ATOM 521 C C . TYR A 1 71 ? 9.325 3.229 -4.805 1.00 96.56 71 TYR A C 1
ATOM 523 O O . TYR A 1 71 ? 8.689 3.415 -3.761 1.00 96.56 71 TYR A O 1
ATOM 531 N N . ALA A 1 72 ? 10.410 2.449 -4.848 1.00 96.75 72 ALA A N 1
ATOM 532 C CA . ALA A 1 72 ? 10.887 1.621 -3.735 1.00 96.75 72 ALA A CA 1
ATOM 533 C C . ALA A 1 72 ? 11.154 2.397 -2.430 1.00 96.75 72 ALA A C 1
ATOM 535 O O . ALA A 1 72 ? 10.968 1.870 -1.334 1.00 96.75 72 ALA A O 1
ATOM 536 N N . LYS A 1 73 ? 11.489 3.693 -2.521 1.00 96.19 73 LYS A N 1
ATOM 537 C CA . LYS A 1 73 ? 11.648 4.593 -1.359 1.00 96.19 73 LYS A CA 1
ATOM 538 C C . LYS A 1 73 ? 10.402 4.666 -0.467 1.00 96.19 73 LYS A C 1
ATOM 540 O O . LYS A 1 73 ? 10.511 4.958 0.722 1.00 96.19 73 LYS A O 1
ATOM 545 N N . THR A 1 74 ? 9.225 4.347 -1.007 1.00 96.81 74 THR A N 1
ATOM 546 C CA . THR A 1 74 ? 7.973 4.259 -0.241 1.00 96.81 74 THR A CA 1
ATOM 547 C C . THR A 1 74 ? 8.079 3.232 0.892 1.00 96.81 74 THR A C 1
ATOM 549 O O . THR A 1 74 ? 7.558 3.475 1.980 1.00 96.81 74 THR A O 1
ATOM 552 N N . ALA A 1 75 ? 8.807 2.128 0.688 1.00 97.44 75 ALA A N 1
ATOM 553 C CA . ALA A 1 75 ? 9.017 1.095 1.700 1.00 97.44 75 ALA A CA 1
ATOM 554 C C . ALA A 1 75 ? 9.748 1.621 2.946 1.00 97.44 75 ALA A C 1
ATOM 556 O O . ALA A 1 75 ? 9.398 1.251 4.067 1.00 97.44 75 ALA A O 1
ATOM 557 N N . ALA A 1 76 ? 10.727 2.517 2.773 1.00 95.94 76 ALA A N 1
ATOM 558 C CA . ALA A 1 76 ? 11.432 3.147 3.890 1.00 95.94 76 ALA A CA 1
ATOM 559 C C . ALA A 1 76 ? 10.484 4.016 4.730 1.00 95.94 76 ALA A C 1
ATOM 561 O O . ALA A 1 76 ? 10.461 3.904 5.954 1.00 95.94 76 ALA A O 1
ATOM 562 N N . ALA A 1 77 ? 9.615 4.790 4.074 1.00 95.25 77 ALA A N 1
ATOM 563 C CA . ALA A 1 77 ? 8.622 5.604 4.767 1.00 95.25 77 ALA A CA 1
ATOM 564 C C . ALA A 1 77 ? 7.613 4.756 5.570 1.00 95.25 77 ALA A C 1
ATOM 566 O O . ALA A 1 77 ? 7.171 5.191 6.631 1.00 95.25 77 ALA A O 1
ATOM 567 N N . MET A 1 78 ? 7.280 3.536 5.121 1.00 94.94 78 MET A N 1
ATOM 568 C CA . MET A 1 78 ? 6.450 2.607 5.910 1.00 94.94 78 MET A CA 1
ATOM 569 C C . MET A 1 78 ? 7.161 2.173 7.200 1.00 94.94 78 MET A C 1
ATOM 571 O O . MET A 1 78 ? 6.543 2.156 8.264 1.00 94.94 78 MET A O 1
ATOM 575 N N . LYS A 1 79 ? 8.467 1.872 7.118 1.00 94.62 79 LYS A N 1
ATOM 576 C CA . LYS A 1 79 ? 9.295 1.509 8.282 1.00 94.62 79 LYS A CA 1
ATOM 577 C C . LYS A 1 79 ? 9.361 2.666 9.288 1.00 94.62 79 LYS A C 1
ATOM 579 O O . LYS A 1 79 ? 9.193 2.452 10.485 1.00 94.62 79 LYS A O 1
ATOM 584 N N . GLU A 1 80 ? 9.511 3.900 8.809 1.00 94.62 80 GLU A N 1
ATOM 585 C CA . GLU A 1 80 ? 9.513 5.110 9.650 1.00 94.62 80 GLU A CA 1
ATOM 586 C C . GLU A 1 80 ? 8.163 5.405 10.322 1.00 94.62 80 GLU A C 1
ATOM 588 O O . GLU A 1 80 ? 8.128 6.022 11.384 1.00 94.62 80 GLU A O 1
ATOM 593 N N . LEU A 1 81 ? 7.053 4.947 9.735 1.00 94.62 81 LEU A N 1
ATOM 594 C CA . LEU A 1 81 ? 5.719 4.992 10.345 1.00 94.62 81 LEU A CA 1
ATOM 595 C C . LEU A 1 81 ? 5.491 3.871 11.377 1.00 94.62 81 LEU A C 1
ATOM 597 O O . LEU A 1 81 ? 4.386 3.731 11.896 1.00 94.62 81 LEU A O 1
ATOM 601 N N . GLY A 1 82 ? 6.513 3.065 11.681 1.00 94.12 82 GLY A N 1
ATOM 602 C CA . GLY A 1 82 ? 6.419 1.956 12.631 1.00 94.12 82 GLY A CA 1
ATOM 603 C C . GLY A 1 82 ? 5.702 0.727 12.070 1.00 94.12 82 GLY A C 1
ATOM 604 O O . GLY A 1 82 ? 5.209 -0.093 12.842 1.00 94.12 82 GLY A O 1
ATOM 605 N N . CYS A 1 83 ? 5.616 0.601 10.743 1.00 96.88 83 CYS A N 1
ATOM 606 C CA . CYS A 1 83 ? 5.014 -0.543 10.061 1.00 96.88 83 CYS A CA 1
ATOM 607 C C . CYS A 1 83 ? 6.086 -1.457 9.460 1.00 96.88 83 CYS A C 1
ATOM 609 O O . CYS A 1 83 ? 7.218 -1.041 9.199 1.00 96.88 83 CYS A O 1
ATOM 611 N N . ARG A 1 84 ? 5.730 -2.716 9.194 1.00 97.88 84 ARG A N 1
ATOM 612 C CA . ARG A 1 84 ? 6.628 -3.665 8.528 1.00 97.88 84 ARG A CA 1
ATOM 613 C C . ARG A 1 84 ? 6.352 -3.682 7.029 1.00 97.88 84 ARG A C 1
ATOM 615 O O . ARG A 1 84 ? 5.311 -4.165 6.596 1.00 97.88 84 ARG A O 1
ATOM 622 N N . HIS A 1 85 ? 7.303 -3.191 6.234 1.00 98.25 85 HIS A N 1
ATOM 623 C CA . HIS A 1 85 ? 7.283 -3.437 4.794 1.00 98.25 85 HIS A CA 1
ATOM 624 C C . HIS A 1 85 ? 7.750 -4.864 4.493 1.00 98.25 85 HIS A C 1
ATOM 626 O O . HIS A 1 85 ? 8.814 -5.265 4.967 1.00 98.25 85 HIS A O 1
ATOM 632 N N . VAL A 1 86 ? 6.991 -5.594 3.679 1.00 98.38 86 VAL A N 1
ATOM 633 C CA . VAL A 1 86 ? 7.360 -6.924 3.176 1.00 98.38 86 VAL A CA 1
ATOM 634 C C . VAL A 1 86 ? 7.588 -6.829 1.673 1.00 98.38 86 VAL A C 1
ATOM 636 O O . VAL A 1 86 ? 6.724 -6.335 0.951 1.00 98.38 86 VAL A O 1
ATOM 639 N N . ASN A 1 87 ? 8.753 -7.271 1.196 1.00 98.38 87 ASN A N 1
ATOM 640 C CA . ASN A 1 87 ? 9.017 -7.297 -0.240 1.00 98.38 87 ASN A CA 1
ATOM 641 C C . ASN A 1 87 ? 8.127 -8.349 -0.913 1.00 98.38 87 ASN A C 1
ATOM 643 O O . ASN A 1 87 ? 8.012 -9.463 -0.409 1.00 98.38 87 ASN A O 1
ATOM 647 N N . SER A 1 88 ? 7.506 -7.988 -2.034 1.00 97.62 88 SER A N 1
ATOM 648 C CA . SER A 1 88 ? 6.657 -8.884 -2.825 1.00 97.62 88 SER A CA 1
ATOM 649 C C . SER A 1 88 ? 6.872 -8.673 -4.318 1.00 97.62 88 SER A C 1
ATOM 651 O O . SER A 1 88 ? 7.223 -7.572 -4.762 1.00 97.62 88 SER A O 1
ATOM 653 N N . GLN A 1 89 ? 6.645 -9.727 -5.098 1.00 97.88 89 GLN A N 1
ATOM 654 C CA . GLN A 1 89 ? 6.608 -9.618 -6.552 1.00 97.88 89 GLN A CA 1
ATOM 655 C C . GLN A 1 89 ? 5.292 -8.988 -7.023 1.00 97.88 89 GLN A C 1
ATOM 657 O O . GLN A 1 89 ? 4.288 -8.961 -6.314 1.00 97.88 89 GLN A O 1
ATOM 662 N N . VAL A 1 90 ? 5.274 -8.472 -8.254 1.00 98.19 90 VAL A N 1
ATOM 663 C CA . VAL A 1 90 ? 4.079 -7.817 -8.823 1.00 98.19 90 VAL A CA 1
ATOM 664 C C . VAL A 1 90 ? 2.876 -8.757 -8.967 1.00 98.19 90 VAL A C 1
ATOM 666 O O . VAL A 1 90 ? 1.738 -8.302 -8.915 1.00 98.19 90 VAL A O 1
ATOM 669 N N . THR A 1 91 ? 3.122 -10.061 -9.101 1.00 98.31 91 THR A N 1
ATOM 670 C CA . THR A 1 91 ? 2.103 -11.119 -9.195 1.00 98.31 91 THR A CA 1
ATOM 671 C C . THR A 1 91 ? 1.594 -11.592 -7.830 1.00 98.31 91 THR A C 1
ATOM 673 O O . THR A 1 91 ? 0.709 -12.446 -7.761 1.00 98.31 91 THR A O 1
ATOM 676 N N . GLU A 1 92 ? 2.133 -11.054 -6.736 1.00 97.88 92 GLU A N 1
ATOM 677 C CA . GLU A 1 92 ? 1.855 -11.491 -5.371 1.00 97.88 92 GLU A CA 1
ATOM 678 C C . GLU A 1 92 ? 1.035 -10.454 -4.591 1.00 97.88 92 GLU A C 1
ATOM 680 O O . GLU A 1 92 ? 0.937 -9.271 -4.938 1.00 97.88 92 GLU A O 1
ATOM 685 N N . ALA A 1 93 ? 0.439 -10.919 -3.495 1.00 98.44 93 ALA A N 1
ATOM 686 C CA . ALA A 1 93 ? -0.168 -10.077 -2.480 1.00 98.44 93 ALA A CA 1
ATOM 687 C C . ALA A 1 93 ? 0.375 -10.483 -1.106 1.00 98.44 93 ALA A C 1
ATOM 689 O O . ALA A 1 93 ? 0.570 -11.666 -0.836 1.00 98.44 93 ALA A O 1
ATOM 690 N N . HIS A 1 94 ? 0.602 -9.503 -0.236 1.00 98.69 94 HIS A N 1
ATOM 691 C CA . HIS A 1 94 ? 0.965 -9.723 1.161 1.00 98.69 94 HIS A CA 1
ATOM 692 C C . HIS A 1 94 ? -0.274 -9.669 2.050 1.00 98.69 94 HIS A C 1
ATOM 694 O O . HIS A 1 94 ? -1.120 -8.787 1.874 1.00 98.69 94 HIS A O 1
ATOM 700 N N . VAL A 1 95 ? -0.346 -10.571 3.029 1.00 98.69 95 VAL A N 1
ATOM 701 C CA . VAL A 1 95 ? -1.452 -10.672 3.986 1.00 98.69 95 VAL A CA 1
ATOM 702 C C . VAL A 1 95 ? -0.940 -10.444 5.404 1.00 98.69 95 VAL A C 1
ATOM 704 O O . VAL A 1 95 ? -0.198 -11.259 5.949 1.00 98.69 95 VAL A O 1
ATOM 707 N N . ASP A 1 96 ? -1.411 -9.376 6.038 1.00 98.50 96 ASP A N 1
ATOM 708 C CA . ASP A 1 96 ? -1.334 -9.195 7.485 1.00 98.50 96 ASP A CA 1
ATOM 709 C C . ASP A 1 96 ? -2.577 -9.824 8.121 1.00 98.50 96 ASP A C 1
ATOM 711 O O . ASP A 1 96 ? -3.633 -9.196 8.237 1.00 98.50 96 ASP A O 1
ATOM 715 N N . ALA A 1 97 ? -2.463 -11.090 8.527 1.00 97.06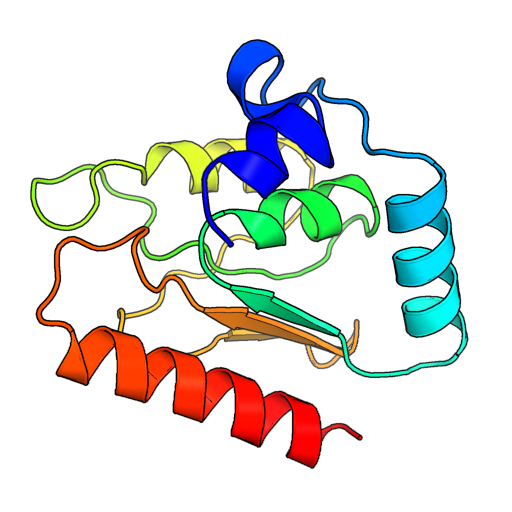 97 ALA A N 1
ATOM 716 C CA . ALA A 1 97 ? -3.577 -11.832 9.116 1.00 97.06 97 ALA A CA 1
ATOM 717 C C . ALA A 1 97 ? -4.051 -11.236 10.452 1.00 97.06 97 ALA A C 1
ATOM 719 O O . ALA A 1 97 ? -5.234 -11.334 10.781 1.00 97.06 97 ALA A O 1
ATOM 720 N N . ARG A 1 98 ? -3.154 -10.588 11.209 1.00 96.12 98 ARG A N 1
ATOM 721 C CA . ARG A 1 98 ? -3.479 -9.990 12.510 1.00 96.12 98 ARG A CA 1
ATOM 722 C C . ARG A 1 98 ? -4.389 -8.778 12.342 1.00 96.12 98 ARG A C 1
ATOM 724 O O . ARG A 1 98 ? -5.344 -8.629 13.099 1.00 96.12 98 ARG A O 1
ATOM 731 N N . ASN A 1 99 ? -4.098 -7.929 11.357 1.00 97.31 99 ASN A N 1
ATOM 732 C CA . ASN A 1 99 ? -4.887 -6.728 11.072 1.00 97.31 99 ASN A CA 1
ATOM 733 C C . ASN A 1 99 ? -5.921 -6.917 9.948 1.00 97.31 99 ASN A C 1
ATOM 735 O O . ASN A 1 99 ? -6.656 -5.981 9.642 1.00 97.31 99 ASN A O 1
ATOM 739 N N . ARG A 1 100 ? -5.986 -8.111 9.339 1.00 98.12 100 ARG A N 1
ATOM 740 C CA . ARG A 1 100 ? -6.818 -8.442 8.165 1.00 98.12 100 ARG A CA 1
ATOM 741 C C . ARG A 1 100 ? -6.592 -7.471 6.999 1.00 98.12 100 ARG A C 1
ATOM 743 O O . ARG A 1 100 ? -7.531 -7.078 6.308 1.00 98.12 100 ARG A O 1
ATOM 750 N N . LEU A 1 101 ? -5.339 -7.080 6.777 1.00 98.69 101 LEU A N 1
ATOM 751 C CA . LEU A 1 101 ? -4.956 -6.232 5.649 1.00 98.69 101 LEU A CA 1
ATOM 752 C C . LEU A 1 101 ? -4.364 -7.095 4.541 1.00 98.69 101 LEU A C 1
ATOM 754 O O . LEU A 1 101 ? -3.544 -7.973 4.799 1.00 98.69 101 LEU A O 1
ATOM 758 N N . VAL A 1 102 ? -4.749 -6.813 3.303 1.00 98.81 102 VAL A N 1
ATOM 759 C CA . VAL A 1 102 ? -4.177 -7.445 2.115 1.00 98.81 102 VAL A CA 1
ATOM 760 C C . VAL A 1 102 ? -3.641 -6.350 1.213 1.00 98.81 102 VAL A C 1
ATOM 762 O O . VAL A 1 102 ? -4.350 -5.384 0.922 1.00 98.81 102 VAL A O 1
ATOM 765 N N . SER A 1 103 ? -2.396 -6.476 0.764 1.00 98.75 103 SER A N 1
ATOM 766 C CA . SER A 1 103 ? -1.760 -5.467 -0.083 1.00 98.75 103 SER A CA 1
ATOM 767 C C . SER A 1 103 ? -1.047 -6.061 -1.289 1.00 98.75 103 SER A C 1
ATOM 769 O O . SER A 1 103 ? -0.501 -7.152 -1.211 1.00 98.75 103 SER A O 1
ATOM 771 N N . THR A 1 104 ? -1.051 -5.348 -2.414 1.00 98.69 104 THR A N 1
ATOM 772 C CA . THR A 1 104 ? -0.300 -5.720 -3.624 1.00 98.69 104 THR A CA 1
ATOM 773 C C . THR A 1 104 ? 0.271 -4.479 -4.300 1.00 98.69 104 THR A C 1
ATOM 775 O O . THR A 1 104 ? -0.304 -3.386 -4.226 1.00 98.69 104 THR A O 1
ATOM 778 N N . SER A 1 105 ? 1.406 -4.643 -4.971 1.00 97.81 105 SER A N 1
ATOM 779 C CA . SER A 1 105 ? 2.198 -3.545 -5.521 1.00 97.81 105 SER A CA 1
ATOM 780 C C . SER A 1 105 ? 1.637 -2.972 -6.825 1.00 97.81 105 SER A C 1
ATOM 782 O O . SER A 1 105 ? 1.699 -1.759 -7.029 1.00 97.81 105 SER A O 1
ATOM 784 N N . ALA A 1 106 ? 1.023 -3.796 -7.679 1.00 98.25 106 ALA A N 1
ATOM 785 C CA . ALA A 1 106 ? 0.463 -3.382 -8.969 1.00 98.25 106 ALA A CA 1
ATOM 786 C C . ALA A 1 106 ? 1.407 -2.425 -9.739 1.00 98.25 106 ALA A C 1
ATOM 788 O O . ALA A 1 106 ? 2.576 -2.739 -9.934 1.00 98.25 106 ALA A O 1
ATOM 789 N N . PHE A 1 107 ? 0.942 -1.230 -10.121 1.00 97.94 107 PHE A N 1
ATOM 790 C CA . PHE A 1 107 ? 1.733 -0.232 -10.860 1.00 97.94 107 PHE A CA 1
ATOM 791 C C . PHE A 1 107 ? 2.811 0.499 -10.036 1.00 97.94 107 PHE A C 1
ATOM 793 O O . PHE A 1 107 ? 3.395 1.466 -10.514 1.00 97.94 107 PHE A O 1
ATOM 800 N N . MET A 1 108 ? 3.095 0.066 -8.801 1.00 97.31 108 MET A N 1
ATOM 801 C CA . MET A 1 108 ? 4.370 0.418 -8.153 1.00 97.31 108 MET A CA 1
ATOM 802 C C . MET A 1 108 ? 5.559 -0.280 -8.839 1.00 97.31 108 MET A C 1
ATOM 804 O O . MET A 1 108 ? 6.701 0.136 -8.646 1.00 97.31 108 MET A O 1
ATOM 808 N N . CYS A 1 109 ? 5.267 -1.322 -9.627 1.00 97.56 109 CYS A N 1
ATOM 809 C CA . CYS A 1 109 ? 6.179 -2.064 -10.484 1.00 97.56 109 CYS A CA 1
ATOM 810 C C . CYS A 1 109 ? 5.981 -1.681 -11.959 1.00 97.56 109 CYS A C 1
ATOM 812 O O . CYS A 1 109 ? 4.844 -1.631 -12.441 1.00 97.56 109 CYS A O 1
ATOM 814 N N . ASN A 1 110 ? 7.074 -1.505 -12.700 1.00 97.44 110 ASN A N 1
ATOM 815 C CA . ASN A 1 110 ? 7.063 -1.466 -14.161 1.00 97.44 110 ASN A CA 1
ATOM 816 C C . ASN A 1 110 ? 6.985 -2.902 -14.700 1.00 97.44 110 ASN A C 1
ATOM 818 O O . ASN A 1 110 ? 8.003 -3.546 -14.950 1.00 97.44 110 ASN A O 1
ATOM 822 N N . ALA A 1 111 ? 5.762 -3.413 -14.855 1.00 96.88 111 ALA A N 1
ATOM 823 C CA . ALA A 1 111 ? 5.494 -4.770 -15.325 1.00 96.88 111 ALA A CA 1
ATOM 824 C C . ALA A 1 111 ? 4.387 -4.806 -16.392 1.00 96.88 111 ALA A C 1
ATOM 826 O O . ALA A 1 111 ? 3.545 -3.903 -16.448 1.00 96.88 111 ALA A O 1
ATOM 827 N N . PRO A 1 112 ? 4.333 -5.865 -17.221 1.00 98.25 112 PRO A N 1
ATOM 828 C CA . PRO A 1 112 ? 3.214 -6.092 -18.124 1.00 98.25 112 PRO A CA 1
ATOM 829 C C . PRO A 1 112 ? 1.872 -6.153 -17.384 1.00 98.25 112 PRO A C 1
ATOM 831 O O . PRO A 1 112 ? 1.765 -6.720 -16.296 1.00 98.25 112 PRO A O 1
ATOM 834 N N . ILE A 1 113 ? 0.815 -5.642 -18.022 1.00 98.00 113 ILE A N 1
ATOM 835 C CA . ILE A 1 113 ? -0.521 -5.539 -17.416 1.00 98.00 113 ILE A CA 1
ATOM 836 C C . ILE A 1 113 ? -1.080 -6.879 -16.913 1.00 98.00 113 ILE A C 1
ATOM 838 O O . ILE A 1 113 ? -1.781 -6.897 -15.907 1.00 98.00 113 ILE A O 1
ATOM 842 N N . HIS A 1 114 ? -0.750 -7.999 -17.565 1.00 98.25 114 HIS A N 1
ATOM 843 C CA . HIS A 1 114 ? -1.206 -9.323 -17.133 1.00 98.25 114 HIS A CA 1
ATOM 844 C C . HIS A 1 114 ? -0.617 -9.716 -15.769 1.00 98.25 114 HIS A C 1
ATOM 846 O O . HIS A 1 114 ? -1.338 -10.237 -14.930 1.00 98.25 114 HIS A O 1
ATOM 852 N N . GLN A 1 115 ? 0.641 -9.365 -15.485 1.00 98.38 115 GLN A N 1
ATOM 853 C CA . GLN A 1 115 ? 1.252 -9.644 -14.182 1.00 98.38 115 GLN A CA 1
ATOM 854 C C . GLN A 1 115 ? 0.652 -8.768 -13.077 1.00 98.38 115 GLN A C 1
ATOM 856 O O . GLN A 1 115 ? 0.405 -9.235 -11.968 1.00 98.38 115 GLN A O 1
ATOM 861 N N . VAL A 1 116 ? 0.365 -7.500 -13.398 1.00 98.44 116 VAL A N 1
ATOM 862 C CA . VAL A 1 116 ? -0.357 -6.588 -12.498 1.00 98.44 116 VAL A CA 1
ATOM 863 C C . VAL A 1 116 ? -1.762 -7.122 -12.202 1.00 98.44 116 VAL A C 1
ATOM 865 O O . VAL A 1 116 ? -2.200 -7.107 -11.051 1.00 98.44 116 VAL A O 1
ATOM 868 N N . HIS A 1 117 ? -2.459 -7.620 -13.225 1.00 98.25 117 HIS A N 1
ATOM 869 C CA . HIS A 1 117 ? -3.755 -8.276 -13.078 1.00 98.25 117 HIS A CA 1
ATOM 870 C C . HIS A 1 117 ? -3.667 -9.498 -12.154 1.00 98.25 117 HIS A C 1
ATOM 872 O O . HIS A 1 117 ? -4.506 -9.635 -11.265 1.00 98.25 117 HIS A O 1
ATOM 878 N N . ASP A 1 118 ? -2.646 -10.342 -12.304 1.00 98.44 118 ASP A N 1
ATOM 879 C CA . ASP A 1 118 ? -2.475 -11.540 -11.477 1.00 98.44 118 ASP A CA 1
ATOM 880 C C . ASP A 1 118 ? -2.280 -11.198 -9.993 1.00 98.44 118 ASP A C 1
ATOM 882 O O . ASP A 1 118 ? -2.933 -11.803 -9.134 1.00 98.44 118 ASP A O 1
ATOM 886 N N . GLY A 1 119 ? -1.475 -10.173 -9.687 1.00 98.50 119 GLY A N 1
ATOM 887 C CA . GLY A 1 119 ? -1.283 -9.676 -8.319 1.00 98.50 119 GLY A CA 1
ATOM 888 C C . GLY A 1 119 ? -2.546 -9.070 -7.710 1.00 98.50 119 GLY A C 1
ATOM 889 O O . GLY A 1 119 ? -2.906 -9.382 -6.571 1.00 98.50 119 GLY A O 1
ATOM 890 N N . ILE A 1 120 ? -3.292 -8.268 -8.479 1.00 98.62 120 ILE A N 1
ATOM 891 C CA . ILE A 1 120 ? -4.594 -7.732 -8.044 1.00 98.62 120 ILE A CA 1
ATOM 892 C C . ILE A 1 120 ? -5.600 -8.868 -7.826 1.00 98.62 120 ILE A C 1
ATOM 894 O O . ILE A 1 120 ? -6.317 -8.866 -6.825 1.00 98.62 120 ILE A O 1
ATOM 898 N N . GLY A 1 121 ? -5.630 -9.862 -8.714 1.00 98.50 121 GLY A N 1
ATOM 899 C CA . GLY A 1 121 ? -6.460 -11.054 -8.565 1.00 98.50 121 GLY A CA 1
ATOM 900 C C . GLY A 1 121 ? -6.113 -11.840 -7.302 1.00 98.50 121 GLY A C 1
ATOM 901 O O . GLY A 1 121 ? -7.013 -12.283 -6.588 1.00 98.50 121 GLY A O 1
ATOM 902 N N . SER A 1 122 ? -4.821 -11.961 -6.984 1.00 98.56 122 SER A N 1
ATOM 903 C CA . SER A 1 122 ? -4.342 -12.560 -5.734 1.00 98.56 122 SER A CA 1
ATOM 904 C C . SER A 1 122 ? -4.832 -11.783 -4.509 1.00 98.56 122 SER A C 1
ATOM 906 O O . SER A 1 122 ? -5.436 -12.367 -3.610 1.00 98.56 122 SER A O 1
ATOM 908 N N . MET A 1 123 ? -4.699 -10.451 -4.524 1.00 98.69 123 MET A N 1
ATOM 909 C CA . MET A 1 123 ? -5.204 -9.578 -3.459 1.00 98.69 123 MET A CA 1
ATOM 910 C C . MET A 1 123 ? -6.712 -9.762 -3.237 1.00 98.69 123 MET A C 1
ATOM 912 O O . MET A 1 123 ? -7.149 -9.906 -2.098 1.00 98.69 123 MET A O 1
ATOM 916 N N . VAL A 1 124 ? -7.519 -9.781 -4.304 1.00 98.62 124 VAL A N 1
ATOM 917 C CA . VAL A 1 124 ? -8.977 -9.962 -4.190 1.00 98.62 124 VAL A CA 1
ATOM 918 C C . VAL A 1 124 ? -9.324 -11.334 -3.606 1.00 98.62 124 VAL A C 1
ATOM 920 O O . VAL A 1 124 ? -10.172 -11.410 -2.717 1.00 98.62 124 VAL A O 1
ATOM 923 N N . ARG A 1 125 ? -8.655 -12.409 -4.048 1.00 98.69 125 ARG A N 1
ATOM 924 C CA . ARG A 1 125 ? -8.865 -13.760 -3.496 1.00 98.69 125 ARG A CA 1
ATOM 925 C C . ARG A 1 125 ? -8.561 -13.821 -2.001 1.00 98.69 125 ARG A C 1
ATOM 927 O O . ARG A 1 125 ? -9.363 -14.371 -1.252 1.00 98.69 125 ARG A O 1
ATOM 934 N N . GLU A 1 126 ? -7.460 -13.220 -1.560 1.00 98.50 126 GLU A N 1
ATOM 935 C CA . GLU A 1 126 ? -7.099 -13.196 -0.138 1.00 98.50 126 GLU A CA 1
ATOM 936 C C . GLU A 1 126 ? -8.064 -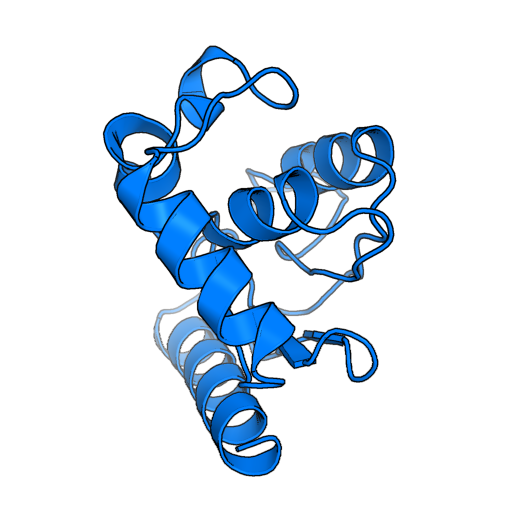12.350 0.702 1.00 98.50 126 GLU A C 1
ATOM 938 O O . GLU A 1 126 ? -8.429 -12.758 1.804 1.00 98.50 126 GLU A O 1
ATOM 943 N N . VAL A 1 127 ? -8.550 -11.217 0.179 1.00 98.56 127 VAL A N 1
ATOM 944 C CA . VAL A 1 127 ? -9.598 -10.429 0.854 1.00 98.56 127 VAL A CA 1
ATOM 945 C C . VAL A 1 127 ? -10.863 -11.266 1.047 1.00 98.56 127 VAL A C 1
ATOM 947 O O . VAL A 1 127 ? -11.417 -11.266 2.142 1.00 98.56 127 VAL A O 1
ATOM 950 N N . LEU A 1 128 ? -11.298 -12.006 0.021 1.00 98.25 128 LEU A N 1
ATOM 951 C CA . LEU A 1 128 ? -12.474 -12.880 0.105 1.00 98.25 128 LEU A CA 1
ATOM 952 C C . LEU A 1 128 ? -12.259 -14.065 1.053 1.00 98.25 128 LEU A C 1
ATOM 954 O O . LEU A 1 128 ? -13.177 -14.436 1.775 1.00 98.25 128 LEU A O 1
ATOM 958 N N . ARG A 1 129 ? -11.052 -14.641 1.090 1.00 97.88 129 ARG A N 1
ATOM 959 C CA . ARG A 1 129 ? -10.703 -15.727 2.021 1.00 97.88 129 ARG A CA 1
ATOM 960 C C . ARG A 1 129 ? -10.760 -15.274 3.481 1.00 97.88 129 ARG A C 1
ATOM 962 O O . ARG A 1 129 ? -11.046 -16.077 4.364 1.00 97.88 129 ARG A O 1
ATOM 969 N N . LEU A 1 130 ? -10.446 -14.005 3.731 1.00 95.62 130 LEU A N 1
ATOM 970 C CA . LEU A 1 130 ? -10.507 -13.388 5.048 1.00 95.62 130 LEU A CA 1
ATOM 971 C C . LEU A 1 130 ? -11.878 -12.791 5.375 1.00 95.62 130 LEU A C 1
ATOM 973 O O . LEU A 1 130 ? -11.961 -12.176 6.431 1.00 95.62 130 LEU A O 1
ATOM 977 N N . ALA A 1 131 ? -12.890 -12.853 4.505 1.00 87.25 131 ALA A N 1
ATOM 978 C CA . ALA A 1 131 ? -14.184 -12.193 4.721 1.00 87.25 131 ALA A CA 1
ATOM 979 C C . ALA A 1 131 ? -15.075 -12.947 5.714 1.00 87.25 131 ALA A C 1
ATOM 981 O O . ALA A 1 131 ? -15.141 -14.192 5.639 1.00 87.25 131 ALA A O 1
#

pLDDT: mean 97.3, std 1.63, range [87.25, 98.81]

Radius of gyration: 13.4 Å; chains: 1; bounding box: 31×32×32 Å